Protein AF-A0A914YGE2-F1 (afdb_monomer_lite)

Foldseek 3Di:
DPVLDQDPVLLVVLLVVCVVPVQPLVSLVSNVVNCVVVVPDLVVVLVSLLVSCVVPVPRPSSLVSNLVSCLVVVDLVVLVVVLVVVCVVVVQSQSSLVSVLVSVVSHVDDLVVLLVVLVVSCLVPVPNVSSVVSNVSSLCVVCVNVVNPVSVVVVVVVNVVSVVVVVVD

Sequence (169 aa):
MNKGEISERAFDLTTECTRLNPANYSVWEYRRHLLRKLSKDLIEELDFCEESVQENLKNYQVWHHRREVITWIGEKKIDMEFINSILKDDPKNYHAWQHRVFLVRHFDVSLEAELRCTTEFISRDVFNNSAWTYRYCIVAEMSDNFENAKILDDEIKSVYSYLYQSSSK

Radius of gyration: 19.5 Å; chains: 1; bounding box: 57×25×54 Å

Secondary structure (DSSP, 8-state):
--TT--SHHHHHHHHHHHHH-TT-HHHHHHHHHHHHHTT--HHHHHHHHHHHHHH-TT-HHHHHHHHHHHHHH--HHHHHHHHHHHHHH-TT-HHHHHHHHHHHHHTT--HHHHHHHHHHHHHH-TT-HHHHHHHHHHHHHHTTTTT-HHHHHHHHHHHHHHHHHHTT-

Organism: NCBI:txid310955

InterPro domains:
  IPR002088 Protein prenyltransferase, alpha subunit [PF01239] (8-38)
  IPR002088 Protein prenyltransferase, alpha subunit [PF01239] (44-72)
  IPR002088 Protein prenyltransferase, alpha subunit [PF01239] (80-107)
  IPR002088 Protein prenyltransferase, alpha subunit [PF01239] (111-141)
  IPR002088 Protein prenyltransferase, alpha subunit [PS51147] (6-40)
  IPR002088 Protein prenyltransferase, alpha subunit [PS51147] (41-75)
  IPR002088 Protein prenyltransferase, alpha subunit [PS51147] (77-109)
  IPR002088 Protein prenyltransferase, alpha subunit [PS51147] (110-144)

pLDDT: mean 92.78, std 8.62, range [45.69, 98.38]

Structure (mmCIF, N/CA/C/O backbone):
data_AF-A0A914YGE2-F1
#
_entry.id   AF-A0A914YGE2-F1
#
loop_
_atom_site.group_PDB
_atom_site.id
_atom_site.type_symbol
_atom_site.label_atom_id
_atom_site.label_alt_id
_atom_site.label_comp_id
_atom_site.label_asym_id
_atom_site.label_entity_id
_atom_site.label_seq_id
_atom_site.pdbx_PDB_ins_code
_atom_site.Cartn_x
_atom_site.Cartn_y
_atom_site.Cartn_z
_atom_site.occupancy
_atom_site.B_iso_or_equiv
_atom_site.auth_seq_id
_atom_site.auth_comp_id
_atom_site.auth_asym_id
_atom_site.auth_atom_id
_atom_site.pdbx_PDB_model_num
ATOM 1 N N . MET A 1 1 ? -20.516 -10.548 24.600 1.00 52.50 1 MET A N 1
ATOM 2 C CA . MET A 1 1 ? -20.971 -9.446 23.727 1.00 52.50 1 MET A CA 1
ATOM 3 C C . MET A 1 1 ? -22.376 -9.749 23.263 1.00 52.50 1 MET A C 1
ATOM 5 O O . MET A 1 1 ? -22.632 -10.889 22.886 1.00 52.50 1 MET A O 1
ATOM 9 N N . ASN A 1 2 ? -23.274 -8.766 23.302 1.00 60.97 2 ASN A N 1
ATOM 10 C CA . ASN A 1 2 ? -24.555 -8.910 22.614 1.00 60.97 2 ASN A CA 1
ATOM 11 C C . ASN A 1 2 ? -24.301 -8.948 21.100 1.00 60.97 2 ASN A C 1
ATOM 13 O O . ASN A 1 2 ? -23.351 -8.340 20.607 1.00 60.97 2 ASN A O 1
ATOM 17 N N . LYS A 1 3 ? -25.118 -9.701 20.361 1.00 74.88 3 LYS A N 1
ATOM 18 C CA . LYS A 1 3 ? -24.972 -9.850 18.908 1.00 74.88 3 LYS A CA 1
ATOM 19 C C . LYS A 1 3 ? -25.129 -8.467 18.249 1.00 74.88 3 LYS A C 1
ATOM 21 O O . LYS A 1 3 ? -26.204 -7.886 18.339 1.00 74.88 3 LYS A O 1
ATOM 26 N N . GLY A 1 4 ? -24.068 -7.948 17.624 1.00 83.50 4 GLY A N 1
ATOM 27 C CA . GLY A 1 4 ? -24.079 -6.645 16.938 1.00 83.50 4 GLY A CA 1
ATOM 28 C C . GLY A 1 4 ? -23.924 -5.414 17.841 1.00 83.50 4 GLY A C 1
ATOM 29 O O . GLY A 1 4 ? -24.438 -4.350 17.514 1.00 83.50 4 GLY A O 1
ATOM 30 N N . GLU A 1 5 ? -23.263 -5.543 18.990 1.00 94.94 5 GLU A N 1
ATOM 31 C CA . GLU A 1 5 ? -23.019 -4.422 19.901 1.00 94.94 5 GLU A CA 1
ATOM 32 C C . GLU A 1 5 ? -22.071 -3.347 19.327 1.00 94.94 5 GLU A C 1
ATOM 34 O O . GLU A 1 5 ? -20.879 -3.589 19.147 1.00 94.94 5 GLU A O 1
ATOM 39 N N . ILE A 1 6 ? -22.569 -2.121 19.152 1.00 97.00 6 ILE A N 1
ATOM 40 C CA . ILE A 1 6 ? -21.778 -0.958 18.726 1.00 97.00 6 ILE A CA 1
ATOM 41 C C . ILE A 1 6 ? -21.392 -0.136 19.965 1.00 97.00 6 ILE A C 1
ATOM 43 O O . ILE A 1 6 ? -22.221 0.595 20.503 1.00 97.00 6 ILE A O 1
ATOM 47 N N . SER A 1 7 ? -20.159 -0.283 20.451 1.00 97.25 7 SER A N 1
ATOM 48 C CA . SER A 1 7 ? -19.661 0.416 21.645 1.00 97.25 7 SER A CA 1
ATOM 49 C C . SER A 1 7 ? -18.134 0.548 21.633 1.00 97.25 7 SER A C 1
ATOM 51 O O . SER A 1 7 ? -17.453 -0.237 20.974 1.00 97.25 7 SER A O 1
ATOM 53 N N . GLU A 1 8 ? -17.591 1.494 22.406 1.00 97.38 8 GLU A N 1
ATOM 54 C CA . GLU A 1 8 ? -16.135 1.656 22.572 1.00 97.38 8 GLU A CA 1
ATOM 55 C C . GLU A 1 8 ? -15.482 0.380 23.116 1.00 97.38 8 GLU A C 1
ATOM 57 O O . GLU A 1 8 ? -14.545 -0.137 22.522 1.00 97.38 8 GLU A O 1
ATOM 62 N N . ARG A 1 9 ? -16.071 -0.251 24.143 1.00 96.88 9 ARG A N 1
ATOM 63 C CA . ARG A 1 9 ? -15.547 -1.528 24.662 1.00 96.88 9 ARG A CA 1
ATOM 64 C C . ARG A 1 9 ? -15.539 -2.648 23.615 1.00 96.88 9 ARG A C 1
ATOM 66 O O . ARG A 1 9 ? -14.732 -3.570 23.705 1.00 96.88 9 ARG A O 1
ATOM 73 N N . ALA A 1 10 ? -16.475 -2.623 22.660 1.00 97.25 10 ALA A N 1
ATOM 74 C CA . ALA A 1 10 ? -16.503 -3.599 21.581 1.00 97.25 10 ALA A CA 1
ATOM 75 C C . ALA A 1 10 ? -15.367 -3.343 20.592 1.00 97.25 10 ALA A C 1
ATOM 77 O O . ALA A 1 10 ? -14.739 -4.299 20.143 1.00 97.25 10 ALA A O 1
ATOM 78 N N . PHE A 1 11 ? -15.088 -2.071 20.303 1.00 97.75 11 PHE A N 1
ATOM 79 C CA . PHE A 1 11 ? -13.962 -1.650 19.483 1.00 97.75 11 PHE A CA 1
ATOM 80 C C . PHE A 1 11 ? -12.627 -2.021 20.139 1.00 97.75 11 PHE A C 1
ATOM 82 O O . PHE A 1 11 ? -11.825 -2.706 19.506 1.00 97.75 11 PHE A O 1
ATOM 89 N N . ASP A 1 12 ? -12.446 -1.724 21.426 1.00 97.19 12 ASP A N 1
ATOM 90 C CA . ASP A 1 12 ? -11.249 -2.098 22.189 1.00 97.19 12 ASP A CA 1
ATOM 91 C C . ASP A 1 12 ? -11.019 -3.614 22.188 1.00 97.19 12 ASP A C 1
ATOM 93 O O . ASP A 1 12 ? -9.901 -4.089 21.992 1.00 97.19 12 ASP A O 1
ATOM 97 N N . LEU A 1 13 ? -12.089 -4.407 22.320 1.00 96.81 13 LEU A N 1
ATOM 98 C CA . LEU A 1 13 ? -11.968 -5.861 22.243 1.00 96.81 13 LEU A CA 1
ATOM 99 C C . LEU A 1 13 ? -11.498 -6.333 20.860 1.00 96.81 13 LEU A C 1
ATOM 101 O O . LEU A 1 13 ? -10.777 -7.331 20.777 1.00 96.81 13 LEU A O 1
ATOM 105 N N . THR A 1 14 ? -11.884 -5.644 19.776 1.00 97.06 14 THR A N 1
ATOM 106 C CA . THR A 1 14 ? -11.366 -5.994 18.444 1.00 97.06 14 THR A CA 1
ATOM 107 C C . THR A 1 14 ? -9.857 -5.818 18.366 1.00 97.06 14 THR A C 1
ATOM 109 O O . THR A 1 14 ? -9.224 -6.681 17.772 1.00 97.06 14 THR A O 1
ATOM 112 N N . THR A 1 15 ? -9.283 -4.802 19.021 1.00 95.81 15 THR A N 1
ATOM 113 C CA . THR A 1 15 ? -7.828 -4.589 19.104 1.00 95.81 15 THR A CA 1
ATOM 114 C C . THR A 1 15 ? -7.125 -5.811 19.702 1.00 95.81 15 THR A C 1
ATOM 116 O O . THR A 1 15 ? -6.202 -6.370 19.105 1.00 95.81 15 THR A O 1
ATOM 119 N N . GLU A 1 16 ? -7.612 -6.300 20.844 1.00 95.31 16 GLU A N 1
ATOM 120 C CA . GLU A 1 16 ? -7.046 -7.483 21.505 1.00 95.31 16 GLU A CA 1
ATOM 121 C C . GLU A 1 16 ? -7.211 -8.746 20.651 1.00 95.31 16 GLU A C 1
ATOM 123 O O . GLU A 1 16 ? -6.291 -9.551 20.506 1.00 95.31 16 GLU A O 1
ATOM 128 N N . CYS A 1 17 ? -8.368 -8.899 20.007 1.00 95.25 17 CYS A N 1
ATOM 129 C CA . CYS A 1 17 ? -8.626 -10.020 19.111 1.00 95.25 17 CYS A CA 1
ATOM 130 C C . CYS A 1 17 ? -7.714 -10.004 17.873 1.00 95.25 17 CYS A C 1
ATOM 132 O O . CYS A 1 17 ? -7.245 -11.067 17.460 1.00 95.25 17 CYS A O 1
ATOM 134 N N . THR A 1 18 ? -7.437 -8.830 17.296 1.00 94.06 18 THR A N 1
ATOM 135 C CA . THR A 1 18 ? -6.500 -8.692 16.173 1.00 94.06 18 THR A CA 1
ATOM 136 C C . THR A 1 18 ? -5.061 -8.963 16.589 1.00 94.06 18 THR A C 1
ATOM 138 O O . THR A 1 18 ? -4.340 -9.571 15.812 1.00 94.06 18 THR A O 1
ATOM 141 N N . ARG A 1 19 ? -4.650 -8.622 17.816 1.00 90.88 19 ARG A N 1
ATOM 142 C CA . ARG A 1 19 ? -3.315 -8.977 18.333 1.00 90.88 19 ARG A CA 1
ATOM 143 C C . ARG A 1 19 ? -3.162 -10.485 18.539 1.00 90.88 19 ARG A C 1
ATOM 145 O O . ARG A 1 19 ? -2.153 -11.069 18.161 1.00 90.88 19 ARG A O 1
ATOM 152 N N . LEU A 1 20 ? -4.187 -11.139 19.091 1.00 92.88 20 LEU A N 1
ATOM 153 C CA . LEU A 1 20 ? -4.174 -12.587 19.334 1.00 92.88 20 LEU A CA 1
ATOM 154 C C . LEU A 1 20 ? -4.247 -13.413 18.044 1.00 92.88 20 LEU A C 1
ATOM 156 O O . LEU A 1 20 ? -3.618 -14.465 17.941 1.00 92.88 20 LEU A O 1
ATOM 160 N N . ASN A 1 21 ? -5.047 -12.973 17.072 1.00 92.50 21 ASN A N 1
ATOM 161 C CA . ASN A 1 21 ? -5.177 -13.633 15.779 1.00 92.50 21 ASN A CA 1
ATOM 162 C C . ASN A 1 21 ? -5.395 -12.600 14.662 1.00 92.50 21 ASN A C 1
ATOM 164 O O . ASN A 1 21 ? -6.535 -12.383 14.226 1.00 92.50 21 ASN A O 1
ATOM 168 N N . PRO A 1 22 ? -4.310 -12.016 14.128 1.00 91.06 22 PRO A N 1
ATOM 169 C CA . PRO A 1 22 ? -4.414 -10.988 13.100 1.00 91.06 22 PRO A CA 1
ATOM 170 C C . PRO A 1 22 ? -4.918 -11.560 11.770 1.00 91.06 22 PRO A C 1
ATOM 172 O O . PRO A 1 22 ? -5.291 -10.803 10.884 1.00 91.06 22 PRO A O 1
ATOM 175 N N . ALA A 1 23 ? -4.983 -12.885 11.594 1.00 91.88 23 ALA A N 1
ATOM 176 C CA . ALA A 1 23 ? -5.552 -13.505 10.397 1.00 91.88 23 ALA A CA 1
ATOM 177 C C . ALA A 1 23 ? -7.091 -13.626 10.432 1.00 91.88 23 ALA A C 1
ATOM 179 O O . ALA A 1 23 ? -7.707 -14.010 9.434 1.00 91.88 23 ALA A O 1
ATOM 180 N N . ASN A 1 24 ? -7.742 -13.307 11.558 1.00 94.38 24 ASN A N 1
ATOM 181 C CA . ASN A 1 24 ? -9.189 -13.445 11.701 1.00 94.38 24 ASN A CA 1
ATOM 182 C C . ASN A 1 24 ? -9.952 -12.341 10.949 1.00 94.38 24 ASN A C 1
ATOM 184 O O . ASN A 1 24 ? -10.223 -11.26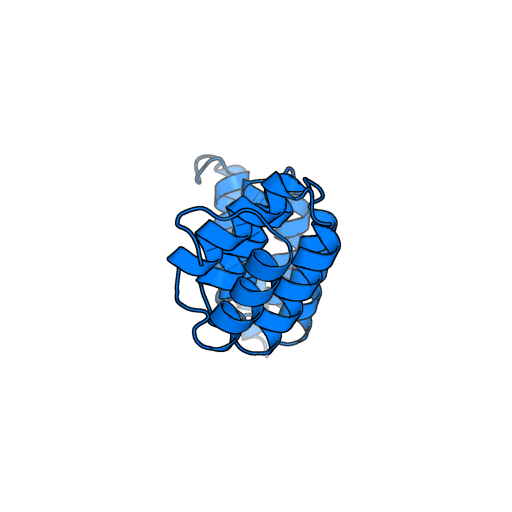5 11.483 1.00 94.38 24 ASN A O 1
ATOM 188 N N . TYR A 1 25 ? -10.360 -12.637 9.715 1.00 94.81 25 TYR A N 1
ATOM 189 C CA . TYR A 1 25 ? -11.069 -11.688 8.851 1.00 94.81 25 TYR A CA 1
ATOM 190 C C . TYR A 1 25 ? -12.375 -11.145 9.458 1.00 94.81 25 TYR A C 1
ATOM 192 O O . TYR A 1 25 ? -12.736 -10.001 9.191 1.00 94.81 25 TYR A O 1
ATOM 200 N N . SER A 1 26 ? -13.085 -11.936 10.273 1.00 95.56 26 SER A N 1
ATOM 201 C CA . SER A 1 26 ? -14.361 -11.518 10.866 1.00 95.56 26 SER A CA 1
ATOM 202 C C . SER A 1 26 ? -14.169 -10.412 11.901 1.00 95.56 26 SER A C 1
ATOM 204 O O . SER A 1 26 ? -15.014 -9.527 12.013 1.00 95.56 26 SER A O 1
ATOM 206 N N . VAL A 1 27 ? -13.045 -10.430 12.625 1.00 96.62 27 VAL A N 1
ATOM 207 C CA . VAL A 1 27 ? -12.695 -9.370 13.581 1.00 96.62 27 VAL A CA 1
ATOM 208 C C . VAL A 1 27 ? -12.402 -8.071 12.838 1.00 96.62 27 VAL A C 1
ATOM 210 O O . VAL A 1 27 ? -12.940 -7.035 13.214 1.00 96.62 27 VAL A O 1
ATOM 213 N N . TRP A 1 28 ? -11.625 -8.123 11.753 1.00 97.19 28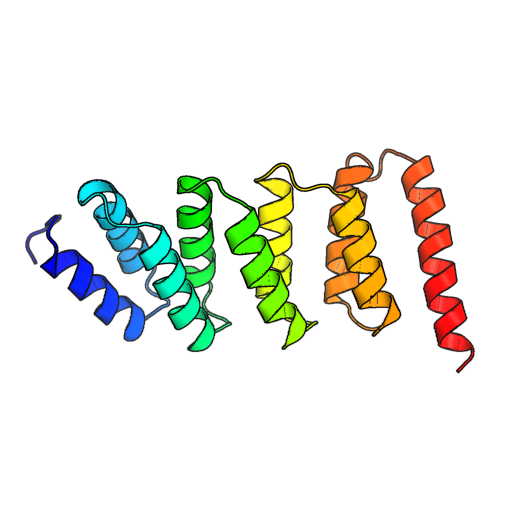 TRP A N 1
ATOM 214 C CA . TRP A 1 28 ? -11.326 -6.944 10.932 1.00 97.19 28 TRP A CA 1
ATOM 215 C C . TRP A 1 28 ? -12.572 -6.345 10.282 1.00 97.19 28 TRP A C 1
ATOM 217 O O . TRP A 1 28 ? -12.739 -5.128 10.267 1.00 97.19 28 TRP A O 1
ATOM 227 N N . GLU A 1 29 ? -13.476 -7.188 9.781 1.00 97.06 29 GLU A N 1
ATOM 228 C CA . GLU A 1 29 ? -14.757 -6.731 9.237 1.00 97.06 29 GLU A CA 1
ATOM 229 C C . GLU A 1 29 ? -15.606 -6.040 10.308 1.00 97.06 29 GLU A C 1
ATOM 231 O O . GLU A 1 29 ? -16.135 -4.948 10.090 1.00 97.06 29 GLU A O 1
ATOM 236 N N . TYR A 1 30 ? -15.681 -6.628 11.503 1.00 97.19 30 TYR A N 1
ATOM 237 C CA . TYR A 1 30 ? -16.410 -6.019 12.606 1.00 97.19 30 TYR A CA 1
ATOM 238 C C . TYR A 1 30 ? -15.766 -4.713 13.080 1.00 97.19 30 TYR A C 1
ATOM 240 O O . TYR A 1 30 ? -16.467 -3.730 13.313 1.00 97.19 30 TYR A O 1
ATOM 248 N N . ARG A 1 31 ? -14.432 -4.659 13.142 1.00 98.00 31 ARG A N 1
ATOM 249 C CA . ARG A 1 31 ? -13.683 -3.444 13.464 1.00 98.00 31 ARG A CA 1
ATOM 250 C C . ARG A 1 31 ? -13.988 -2.326 12.469 1.00 98.00 31 ARG A C 1
ATOM 252 O O . ARG A 1 31 ? -14.324 -1.228 12.895 1.00 98.00 31 ARG A O 1
ATOM 259 N N . ARG A 1 32 ? -13.985 -2.609 11.160 1.00 98.06 32 ARG A N 1
ATOM 260 C CA . ARG A 1 32 ? -14.393 -1.649 10.114 1.00 98.06 32 ARG A CA 1
ATOM 261 C C . ARG A 1 32 ? -15.816 -1.140 10.296 1.00 98.06 32 ARG A C 1
ATOM 263 O O . ARG A 1 32 ? -16.067 0.054 10.133 1.00 98.06 32 ARG A O 1
ATOM 270 N N . HIS A 1 33 ? -16.742 -2.026 10.656 1.00 97.44 33 HIS A N 1
ATOM 271 C CA . HIS A 1 33 ? -18.108 -1.626 10.972 1.00 97.44 33 HIS A CA 1
ATOM 272 C C . HIS A 1 33 ? -18.153 -0.650 12.159 1.00 97.44 33 HIS A C 1
ATOM 274 O O . HIS A 1 33 ? -18.816 0.385 12.079 1.00 97.44 33 HIS A O 1
ATOM 280 N N . LEU A 1 34 ? -17.418 -0.951 13.233 1.00 98.19 34 LEU A N 1
ATOM 281 C CA . LEU A 1 34 ? -17.338 -0.112 14.429 1.00 98.19 34 LEU A CA 1
ATOM 282 C C . LEU A 1 34 ? -16.667 1.241 14.155 1.00 98.19 34 LEU A C 1
ATOM 284 O O . LEU A 1 34 ? -17.229 2.251 14.567 1.00 98.19 34 LEU A O 1
ATOM 288 N N . LEU A 1 35 ? -15.558 1.283 13.402 1.00 98.31 35 LEU A N 1
ATOM 289 C CA . LEU A 1 35 ? -14.874 2.524 13.000 1.00 98.31 35 LEU A CA 1
ATOM 290 C C . LEU A 1 35 ? -15.855 3.541 12.413 1.00 98.31 35 LEU A C 1
ATOM 292 O O . LEU A 1 35 ? -15.918 4.685 12.858 1.00 98.31 35 LEU A O 1
ATOM 296 N N . ARG A 1 36 ? -16.678 3.100 11.452 1.00 97.12 36 ARG A N 1
ATOM 297 C CA . ARG A 1 36 ? -17.662 3.967 10.790 1.00 97.12 36 ARG A CA 1
ATOM 298 C C . ARG A 1 36 ? -18.824 4.346 11.704 1.00 97.12 36 ARG A C 1
ATOM 300 O O . ARG A 1 36 ? -19.320 5.462 11.624 1.00 97.12 36 ARG A O 1
ATOM 307 N N . LYS A 1 37 ? -19.313 3.415 12.530 1.00 97.94 37 LYS A N 1
ATOM 308 C CA . LYS A 1 37 ? -20.489 3.649 13.386 1.00 97.94 37 LYS A CA 1
ATOM 309 C C . LYS A 1 37 ? -20.192 4.518 14.601 1.00 97.94 37 LYS A C 1
ATOM 311 O O . LYS A 1 37 ? -21.088 5.220 15.056 1.00 97.94 37 LYS A O 1
ATOM 316 N N . LEU A 1 38 ? -18.967 4.451 15.107 1.00 98.00 38 LEU A N 1
ATOM 317 C CA . LEU A 1 38 ? -18.488 5.256 16.226 1.00 98.00 38 LEU A CA 1
ATOM 318 C C . LEU A 1 38 ? -17.773 6.533 15.762 1.00 98.00 38 LEU A C 1
ATOM 320 O O . LEU A 1 38 ? -17.355 7.315 16.606 1.00 98.00 38 LEU A O 1
ATOM 324 N N . SER A 1 39 ? -17.640 6.751 14.446 1.00 97.38 39 SER A N 1
ATOM 325 C CA . SER A 1 39 ? -16.911 7.887 13.864 1.00 97.38 39 SER A CA 1
ATOM 326 C C . SER A 1 39 ? -15.504 8.039 14.453 1.00 97.38 39 SER A C 1
ATOM 328 O O . SER A 1 39 ? -15.109 9.131 14.860 1.00 97.38 39 SER A O 1
ATOM 330 N N . LYS A 1 40 ? -14.774 6.922 14.551 1.00 98.38 40 LYS A N 1
ATOM 331 C CA . LYS A 1 40 ? -13.402 6.897 15.076 1.00 98.38 40 LYS A CA 1
ATOM 332 C C . LYS A 1 40 ? -12.463 7.684 14.163 1.00 98.38 40 LYS A C 1
ATOM 334 O O . LYS A 1 40 ? -12.719 7.801 12.962 1.00 98.38 40 LYS A O 1
ATOM 339 N N . ASP A 1 41 ? -11.370 8.178 14.734 1.00 98.06 41 ASP A N 1
ATOM 340 C CA . ASP A 1 41 ? -10.317 8.824 13.960 1.00 98.06 41 ASP A CA 1
ATOM 341 C C . ASP A 1 41 ? -9.630 7.789 13.056 1.00 98.06 41 ASP A C 1
ATOM 343 O O . ASP A 1 41 ? -9.128 6.760 13.511 1.00 98.06 41 ASP A O 1
ATOM 347 N N . LEU A 1 42 ? -9.663 8.040 11.749 1.00 98.31 42 LEU A N 1
ATOM 348 C CA . LEU A 1 42 ? -9.074 7.144 10.763 1.00 98.31 42 LEU A CA 1
ATOM 349 C C . LEU A 1 42 ? -7.551 7.294 10.680 1.00 98.31 42 LEU A C 1
ATOM 351 O O . LEU A 1 42 ? -6.896 6.363 10.223 1.00 98.31 42 LEU A O 1
ATOM 355 N N . ILE A 1 43 ? -6.989 8.422 11.121 1.00 98.06 43 ILE A N 1
ATOM 356 C CA . ILE A 1 43 ? -5.538 8.616 11.206 1.00 98.06 43 ILE A CA 1
ATOM 357 C C . ILE A 1 43 ? -4.972 7.759 12.337 1.00 98.06 43 ILE A C 1
ATOM 359 O O . ILE A 1 43 ? -4.065 6.973 12.085 1.00 98.06 43 ILE A O 1
ATOM 363 N N . GLU A 1 44 ? -5.588 7.790 13.525 1.00 97.81 44 GLU A N 1
ATOM 364 C CA . GLU A 1 44 ? -5.219 6.884 14.628 1.00 97.81 44 GLU A CA 1
ATOM 365 C C . GLU A 1 44 ? -5.336 5.406 14.210 1.00 97.81 44 GLU A C 1
ATOM 367 O O . GLU A 1 44 ? -4.543 4.556 14.614 1.00 97.81 44 GLU A O 1
ATOM 372 N N . GLU A 1 45 ? -6.310 5.077 13.358 1.00 98.19 45 GLU A N 1
ATOM 373 C CA . GLU A 1 45 ? -6.450 3.720 12.834 1.00 98.19 45 GLU A CA 1
ATOM 374 C C . GLU A 1 45 ? -5.347 3.344 11.827 1.00 98.19 45 GLU A C 1
ATOM 376 O O . GLU A 1 45 ? -4.936 2.181 11.779 1.00 98.19 45 GLU A O 1
ATOM 381 N N . LEU A 1 46 ? -4.849 4.292 11.024 1.00 97.75 46 LEU A N 1
ATOM 382 C CA . LEU A 1 46 ? -3.673 4.059 10.180 1.00 97.75 46 LEU A CA 1
ATOM 383 C C . LEU A 1 46 ? -2.416 3.835 11.026 1.00 97.75 46 LEU A C 1
ATOM 385 O O . LEU A 1 46 ? -1.629 2.952 10.675 1.00 97.75 46 LEU A O 1
ATOM 389 N N . ASP A 1 47 ? -2.259 4.560 12.135 1.00 96.62 47 ASP A N 1
ATOM 390 C CA . ASP A 1 47 ? -1.158 4.355 13.084 1.00 96.62 47 ASP A CA 1
ATOM 391 C C . ASP A 1 47 ? -1.238 2.948 13.698 1.00 96.62 47 ASP A C 1
ATOM 393 O O . ASP A 1 47 ? -0.267 2.191 13.675 1.00 96.62 47 ASP A O 1
ATOM 397 N N . PHE A 1 48 ? -2.435 2.518 14.114 1.00 96.12 48 PHE A N 1
ATOM 398 C CA . PHE A 1 48 ? -2.672 1.146 14.575 1.00 96.12 48 PHE A CA 1
ATOM 399 C C . PHE A 1 48 ? -2.329 0.087 13.507 1.00 96.12 48 PHE A C 1
ATOM 401 O O . PHE A 1 48 ? -1.769 -0.973 13.813 1.00 96.12 48 PHE A O 1
ATOM 408 N N . CYS A 1 49 ? -2.651 0.352 12.235 1.00 95.81 49 CYS A N 1
ATOM 409 C CA . CYS A 1 49 ? -2.256 -0.529 11.135 1.00 95.81 49 CYS A CA 1
ATOM 410 C C . CYS A 1 49 ? -0.735 -0.592 10.986 1.00 95.81 49 CYS A C 1
ATOM 412 O O . CYS A 1 49 ? -0.203 -1.671 10.748 1.00 95.81 49 CYS A O 1
ATOM 414 N N . GLU A 1 50 ? -0.044 0.542 11.086 1.00 93.94 50 GLU A N 1
ATOM 415 C CA . GLU A 1 50 ? 1.414 0.614 10.990 1.00 93.94 50 GLU A CA 1
ATOM 416 C C . GLU A 1 50 ? 2.091 -0.194 12.101 1.00 93.94 50 GLU A C 1
ATOM 418 O O . GLU A 1 50 ? 2.923 -1.049 11.792 1.00 93.94 50 GLU A O 1
ATOM 423 N N . GLU A 1 51 ? 1.661 -0.034 13.355 1.00 92.25 51 GLU A N 1
ATOM 424 C CA . GLU A 1 51 ? 2.121 -0.864 14.478 1.00 92.25 51 GLU A CA 1
ATOM 425 C C . GLU A 1 51 ? 1.912 -2.361 14.185 1.00 92.25 51 GLU A C 1
ATOM 427 O O . GLU A 1 51 ? 2.831 -3.175 14.299 1.00 92.25 51 GLU A O 1
ATOM 432 N N . SER A 1 52 ? 0.720 -2.724 13.702 1.00 90.44 52 SER A N 1
ATOM 433 C CA . SER A 1 52 ? 0.379 -4.112 13.362 1.00 90.44 52 SER A CA 1
ATOM 434 C C . SER A 1 52 ? 1.236 -4.675 12.215 1.00 90.44 52 SER A C 1
ATOM 436 O O . SER A 1 52 ? 1.584 -5.860 12.211 1.00 90.44 52 SER A O 1
ATOM 438 N N . VAL A 1 53 ? 1.585 -3.846 11.223 1.00 88.25 53 VAL A N 1
ATOM 439 C CA . VAL A 1 53 ? 2.476 -4.218 10.113 1.00 88.25 53 VAL A CA 1
ATOM 440 C C . VAL A 1 53 ? 3.902 -4.441 10.618 1.00 88.25 53 VAL A C 1
ATOM 442 O O . VAL A 1 53 ? 4.553 -5.381 10.161 1.00 88.25 53 VAL A O 1
ATOM 445 N N . GLN A 1 54 ? 4.383 -3.632 11.565 1.00 85.00 54 GLN A N 1
ATOM 446 C CA . GLN A 1 54 ? 5.713 -3.804 12.159 1.00 85.00 54 GLN A CA 1
ATOM 447 C C . GLN A 1 54 ? 5.827 -5.114 12.951 1.00 85.00 54 GLN A C 1
ATOM 449 O O . GLN A 1 54 ? 6.854 -5.789 12.871 1.00 85.00 54 GLN A O 1
ATOM 454 N N . GLU A 1 55 ? 4.766 -5.524 13.652 1.00 83.62 55 GLU A N 1
ATOM 455 C CA . GLU A 1 55 ? 4.724 -6.813 14.357 1.00 83.62 55 GLU A CA 1
ATOM 456 C C . GLU A 1 55 ? 4.655 -8.010 13.395 1.00 83.62 55 GLU A C 1
ATOM 458 O O . GLU A 1 55 ? 5.274 -9.052 13.636 1.00 83.62 55 GLU A O 1
ATOM 463 N N . ASN A 1 56 ? 3.905 -7.889 12.291 1.00 80.19 56 ASN A N 1
ATOM 464 C CA . ASN A 1 56 ? 3.758 -8.961 11.310 1.00 80.19 56 ASN A CA 1
ATOM 465 C C . ASN A 1 56 ? 3.561 -8.449 9.875 1.00 80.19 56 ASN A C 1
ATOM 467 O O . ASN A 1 56 ? 2.450 -8.424 9.335 1.00 80.19 56 ASN A O 1
ATOM 471 N N . LEU A 1 57 ? 4.683 -8.181 9.205 1.00 76.50 57 LEU A N 1
ATOM 472 C CA . LEU A 1 57 ? 4.739 -7.684 7.823 1.00 76.50 57 LEU A CA 1
ATOM 473 C C . LEU A 1 57 ? 4.004 -8.565 6.799 1.00 76.50 57 LEU A C 1
ATOM 475 O O . LEU A 1 57 ? 3.642 -8.080 5.728 1.00 76.50 57 LEU A O 1
ATOM 479 N N . LYS A 1 58 ? 3.790 -9.855 7.095 1.00 77.94 58 LYS A N 1
ATOM 480 C CA . LYS A 1 58 ? 3.160 -10.818 6.176 1.00 77.94 58 LYS A CA 1
ATOM 481 C C . LYS A 1 58 ? 1.656 -10.974 6.389 1.00 77.94 58 LYS A C 1
ATOM 483 O O . LYS A 1 58 ? 1.026 -11.797 5.719 1.00 77.94 58 LYS A O 1
ATOM 488 N N . ASN A 1 59 ? 1.059 -10.223 7.314 1.00 85.75 59 ASN A N 1
ATOM 489 C CA . ASN A 1 59 ? -0.363 -10.341 7.585 1.00 85.75 59 ASN A CA 1
ATOM 490 C C . ASN A 1 59 ? -1.214 -9.660 6.500 1.00 85.75 59 ASN A C 1
ATOM 492 O O . ASN A 1 59 ? -1.322 -8.438 6.444 1.00 85.75 59 ASN A O 1
ATOM 496 N N . TYR A 1 60 ? -1.875 -10.463 5.665 1.00 89.62 60 TYR A N 1
ATOM 497 C CA . TYR A 1 60 ? -2.727 -9.968 4.581 1.00 89.62 60 TYR A CA 1
ATOM 498 C C . TYR A 1 60 ? -3.884 -9.081 5.066 1.00 89.62 60 TYR A C 1
ATOM 500 O O . TYR A 1 60 ? -4.232 -8.103 4.406 1.00 89.62 60 TYR A O 1
ATOM 508 N N . GLN A 1 61 ? -4.492 -9.416 6.204 1.00 93.94 61 GLN A N 1
ATOM 509 C CA . GLN A 1 61 ? -5.670 -8.723 6.712 1.00 93.94 61 GLN A CA 1
ATOM 510 C C . GLN A 1 61 ? -5.343 -7.298 7.163 1.00 93.94 61 GLN A C 1
ATOM 512 O O . GLN A 1 61 ? -6.142 -6.408 6.889 1.00 93.94 61 GLN A O 1
ATOM 517 N N . VAL A 1 62 ? -4.176 -7.067 7.771 1.00 94.31 62 VAL A N 1
ATOM 518 C CA . VAL A 1 62 ? -3.718 -5.722 8.156 1.00 94.31 62 VAL A CA 1
ATOM 519 C C . VAL A 1 62 ? -3.523 -4.854 6.912 1.00 94.31 62 VAL A C 1
ATOM 521 O O . VAL A 1 62 ? -4.061 -3.753 6.842 1.00 94.31 62 VAL A O 1
ATOM 524 N N . TRP A 1 63 ? -2.837 -5.367 5.883 1.00 95.00 63 TRP A N 1
ATOM 525 C CA . TRP A 1 63 ? -2.657 -4.643 4.617 1.00 95.00 63 TRP A CA 1
ATOM 526 C C . TRP A 1 63 ? -3.991 -4.327 3.937 1.00 95.00 63 TRP A C 1
ATOM 528 O O . TRP A 1 63 ? -4.207 -3.206 3.483 1.00 95.00 63 TRP A O 1
ATOM 538 N N . HIS A 1 64 ? -4.907 -5.296 3.886 1.00 95.44 64 HIS A N 1
ATOM 539 C CA . HIS A 1 64 ? -6.247 -5.081 3.344 1.00 95.44 64 HIS A CA 1
ATOM 540 C C . HIS A 1 64 ? -7.027 -4.039 4.154 1.00 95.44 64 HIS A C 1
ATOM 542 O O . HIS A 1 64 ? -7.698 -3.180 3.590 1.00 95.44 64 HIS A O 1
ATOM 548 N N . HIS A 1 65 ? -6.955 -4.107 5.481 1.00 97.31 65 HIS A N 1
ATOM 549 C CA . HIS A 1 65 ? -7.627 -3.161 6.362 1.00 97.31 65 HIS A CA 1
ATOM 550 C C . HIS A 1 65 ? -7.085 -1.741 6.182 1.00 97.31 65 HIS A C 1
ATOM 552 O O . HIS A 1 65 ? -7.876 -0.820 6.002 1.00 97.31 65 HIS A O 1
ATOM 558 N N . ARG A 1 66 ? -5.760 -1.574 6.086 1.00 97.25 66 ARG A N 1
ATOM 559 C CA . ARG A 1 66 ? -5.141 -0.283 5.769 1.00 97.25 66 ARG A CA 1
ATOM 560 C C . ARG A 1 66 ? -5.642 0.284 4.437 1.00 97.25 66 ARG A C 1
ATOM 562 O O . ARG A 1 66 ? -5.956 1.468 4.378 1.00 97.25 66 ARG A O 1
ATOM 569 N N . ARG A 1 67 ? -5.784 -0.551 3.392 1.00 97.25 67 ARG A N 1
ATOM 570 C CA . ARG A 1 67 ? -6.350 -0.133 2.088 1.00 97.25 67 ARG A CA 1
ATOM 571 C C . ARG A 1 67 ? -7.769 0.412 2.208 1.00 97.25 67 ARG A C 1
ATOM 573 O O . ARG A 1 67 ? -8.075 1.438 1.616 1.00 97.25 67 ARG A O 1
ATOM 580 N N . GLU A 1 68 ? -8.621 -0.246 2.988 1.00 97.88 68 GLU A N 1
ATOM 581 C CA . GLU A 1 68 ? -9.978 0.248 3.239 1.00 97.88 68 GLU A CA 1
ATOM 582 C C . GLU A 1 68 ? -9.952 1.610 3.941 1.00 97.88 68 GLU A C 1
ATOM 584 O O . GLU A 1 68 ? -10.629 2.542 3.508 1.00 97.88 68 GLU A O 1
ATOM 589 N N . VAL A 1 69 ? -9.137 1.745 4.992 1.00 98.19 69 VAL A N 1
ATOM 590 C CA . VAL A 1 69 ? -9.038 2.980 5.780 1.00 98.19 69 VAL A CA 1
ATOM 591 C C . VAL A 1 69 ? -8.504 4.140 4.932 1.00 98.19 69 VAL A C 1
ATOM 593 O O . VAL A 1 69 ? -9.121 5.205 4.915 1.00 98.19 69 VAL A O 1
ATOM 596 N N . ILE A 1 70 ? -7.429 3.941 4.160 1.00 98.12 70 ILE A N 1
ATOM 597 C CA . ILE A 1 70 ? -6.881 4.996 3.291 1.00 98.12 70 ILE A CA 1
ATOM 598 C C . ILE A 1 70 ? -7.847 5.374 2.161 1.00 98.12 70 ILE A C 1
ATOM 600 O O . ILE A 1 70 ? -7.930 6.547 1.800 1.00 98.12 70 ILE A O 1
ATOM 604 N N . THR A 1 71 ? -8.632 4.425 1.637 1.00 97.88 71 THR A N 1
ATOM 605 C CA . THR A 1 71 ? -9.705 4.722 0.676 1.00 97.88 71 THR A CA 1
ATOM 606 C C . THR A 1 71 ? -10.783 5.610 1.294 1.00 97.88 71 THR A C 1
ATOM 608 O O . THR A 1 71 ? -11.283 6.506 0.617 1.00 97.88 71 THR A O 1
ATOM 611 N N . TRP A 1 72 ? -11.142 5.411 2.566 1.00 98.00 72 TRP A N 1
ATOM 612 C CA . TRP A 1 72 ? -12.113 6.283 3.238 1.00 98.00 72 TRP A CA 1
ATOM 613 C C . TRP A 1 72 ? -11.550 7.679 3.520 1.00 98.00 72 TRP A C 1
ATOM 615 O O . TRP A 1 72 ? -12.302 8.648 3.456 1.00 98.00 72 TRP A O 1
ATOM 625 N N . ILE A 1 73 ? -10.250 7.786 3.814 1.00 97.62 73 ILE A N 1
ATOM 626 C CA . ILE A 1 73 ? -9.568 9.071 4.038 1.00 97.62 73 ILE A CA 1
ATOM 627 C C . ILE A 1 73 ? -9.410 9.851 2.725 1.00 97.62 73 ILE A C 1
ATOM 629 O O . ILE A 1 73 ? -9.62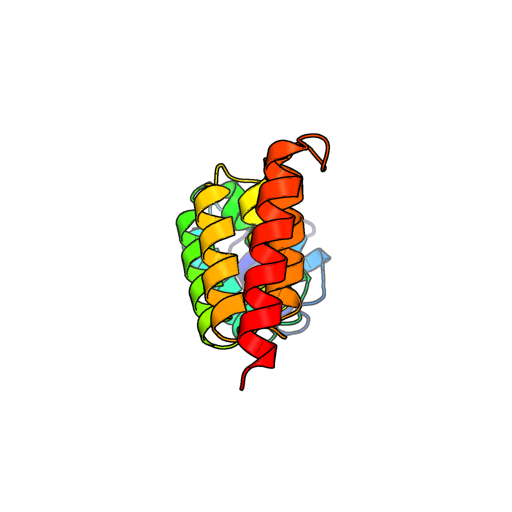9 11.059 2.692 1.00 97.62 73 ILE A O 1
ATOM 633 N N . GLY A 1 74 ? -9.017 9.180 1.641 1.00 96.88 74 GLY A N 1
ATOM 634 C CA . GLY A 1 74 ? -8.840 9.795 0.324 1.00 96.88 74 GLY A CA 1
ATOM 635 C C . GLY A 1 74 ? -7.515 10.545 0.110 1.00 96.88 74 GLY A C 1
ATOM 636 O O . GLY A 1 74 ? -7.304 11.087 -0.974 1.00 96.88 74 GLY A O 1
ATOM 637 N N . GLU A 1 75 ? -6.605 10.574 1.090 1.00 96.31 75 GLU A N 1
ATOM 638 C CA . GLU A 1 75 ? -5.312 11.272 0.995 1.00 96.31 75 GLU A CA 1
ATOM 639 C C . GLU A 1 75 ? -4.160 10.295 0.730 1.00 96.31 75 GLU A C 1
ATOM 641 O O . GLU A 1 75 ? -3.529 9.758 1.639 1.00 96.31 75 GLU A O 1
ATOM 646 N N . LYS A 1 76 ? -3.856 10.086 -0.554 1.00 94.25 76 LYS A N 1
ATOM 647 C CA . LYS A 1 76 ? -2.822 9.148 -1.019 1.00 94.25 76 LYS A CA 1
ATOM 648 C C . LYS A 1 76 ? -1.422 9.419 -0.456 1.00 94.25 76 LYS A C 1
ATOM 650 O O . LYS A 1 76 ? -0.635 8.480 -0.364 1.00 94.25 76 LYS A O 1
ATOM 655 N N . LYS A 1 77 ? -1.078 10.667 -0.106 1.00 96.00 77 LYS A N 1
ATOM 656 C CA . LYS A 1 77 ? 0.280 11.011 0.358 1.00 96.00 77 LYS A CA 1
ATOM 657 C C . LYS A 1 77 ? 0.681 10.256 1.621 1.00 96.00 77 LYS A C 1
ATOM 659 O O . LYS A 1 77 ? 1.827 9.829 1.697 1.00 96.00 77 LYS A O 1
ATOM 664 N N . ILE A 1 78 ? -0.262 10.036 2.540 1.00 96.56 78 ILE A N 1
ATOM 665 C CA . ILE A 1 78 ? -0.016 9.340 3.811 1.00 96.56 78 ILE A CA 1
ATOM 666 C C . ILE A 1 78 ? 0.560 7.945 3.542 1.00 96.56 78 ILE A C 1
ATOM 668 O O . ILE A 1 78 ? 1.637 7.593 4.019 1.00 96.56 78 ILE A O 1
ATOM 672 N N . ASP A 1 79 ? -0.114 7.165 2.696 1.00 96.12 79 ASP A N 1
ATOM 673 C CA . ASP A 1 79 ? 0.337 5.812 2.379 1.00 96.12 79 ASP A CA 1
ATOM 674 C C . ASP A 1 79 ? 1.539 5.790 1.431 1.00 96.12 79 ASP A C 1
ATOM 676 O O . ASP A 1 79 ? 2.363 4.885 1.524 1.00 96.12 79 ASP A O 1
ATOM 680 N N . MET A 1 80 ? 1.704 6.783 0.553 1.00 96.44 80 MET A N 1
ATOM 681 C CA . MET A 1 80 ? 2.921 6.886 -0.261 1.00 96.44 80 MET A CA 1
ATOM 682 C C . MET A 1 80 ? 4.168 7.089 0.612 1.00 96.44 80 MET A C 1
ATOM 684 O O . MET A 1 80 ? 5.196 6.461 0.359 1.00 96.44 80 MET A O 1
ATOM 688 N N . GLU A 1 81 ? 4.088 7.931 1.645 1.00 96.25 81 GLU A N 1
ATOM 689 C CA . GLU A 1 81 ? 5.179 8.161 2.601 1.00 96.25 81 GLU A CA 1
ATOM 690 C C . GLU A 1 81 ? 5.474 6.913 3.441 1.00 96.25 81 GLU A C 1
ATOM 692 O O . GLU A 1 81 ? 6.635 6.512 3.545 1.00 96.25 81 GLU A O 1
ATOM 697 N N . PHE A 1 82 ? 4.433 6.238 3.934 1.00 95.69 82 PHE A N 1
ATOM 698 C CA . PHE A 1 82 ? 4.553 4.960 4.640 1.00 95.69 82 PHE A CA 1
ATOM 699 C C . PHE A 1 82 ? 5.203 3.861 3.780 1.00 95.69 82 PHE A C 1
ATOM 701 O O . PHE A 1 82 ? 6.117 3.163 4.208 1.00 95.69 82 PHE A O 1
ATOM 708 N N . ILE A 1 83 ? 4.797 3.713 2.517 1.00 96.19 83 ILE A N 1
ATOM 709 C CA . ILE A 1 83 ? 5.423 2.729 1.624 1.00 96.19 83 ILE A CA 1
ATOM 710 C C . ILE A 1 83 ? 6.875 3.100 1.311 1.00 96.19 83 ILE A C 1
ATOM 712 O O . ILE A 1 83 ? 7.731 2.217 1.233 1.00 96.19 83 ILE A O 1
ATOM 716 N N . ASN A 1 84 ? 7.179 4.390 1.151 1.00 95.94 84 ASN A N 1
ATOM 717 C CA . ASN A 1 84 ? 8.554 4.843 0.958 1.00 95.94 84 ASN A CA 1
ATOM 718 C C . ASN A 1 84 ? 9.444 4.511 2.164 1.00 95.94 84 ASN A C 1
ATOM 720 O O . ASN A 1 84 ? 10.602 4.150 1.952 1.00 95.94 84 ASN A O 1
ATOM 724 N N . SER A 1 85 ? 8.936 4.609 3.399 1.00 95.06 85 SER A N 1
ATOM 725 C CA . SER A 1 85 ? 9.708 4.236 4.591 1.00 95.06 85 SER A CA 1
ATOM 726 C C . SER A 1 85 ? 9.999 2.732 4.612 1.00 95.06 85 SER A C 1
ATOM 728 O O . SER A 1 85 ? 11.160 2.350 4.737 1.00 95.06 85 SER A O 1
ATOM 730 N N . ILE A 1 86 ? 9.003 1.880 4.342 1.00 93.75 86 ILE A N 1
ATOM 731 C CA . ILE A 1 86 ? 9.207 0.422 4.282 1.00 93.75 86 ILE A CA 1
ATOM 732 C C . ILE A 1 86 ? 10.212 0.042 3.193 1.00 93.75 86 ILE A C 1
ATOM 734 O O . ILE A 1 86 ? 11.109 -0.758 3.437 1.00 93.75 86 ILE A O 1
ATOM 738 N N . LEU A 1 87 ? 10.096 0.615 1.991 1.00 95.31 87 LEU A N 1
ATOM 739 C CA . LEU A 1 87 ? 10.996 0.297 0.876 1.00 95.31 87 LEU A CA 1
ATOM 740 C C . LEU A 1 87 ? 12.410 0.863 1.053 1.00 95.31 87 LEU A C 1
ATOM 742 O O . LEU A 1 87 ? 13.338 0.407 0.382 1.00 95.31 87 LEU A O 1
ATOM 746 N N . LYS A 1 88 ? 12.591 1.856 1.927 1.00 94.62 88 LYS A N 1
ATOM 747 C CA . LYS A 1 88 ? 13.917 2.340 2.315 1.00 94.62 88 LYS A CA 1
ATOM 748 C C . LYS A 1 88 ? 14.658 1.294 3.152 1.00 94.62 88 LYS A C 1
ATOM 750 O O . LYS A 1 88 ? 15.861 1.131 2.950 1.00 94.62 88 LYS A O 1
ATOM 755 N N . ASP A 1 89 ? 13.945 0.588 4.026 1.00 92.56 89 ASP A N 1
ATOM 756 C CA . ASP A 1 89 ? 14.514 -0.423 4.924 1.00 92.56 89 ASP A CA 1
ATOM 757 C C . ASP A 1 89 ? 14.569 -1.818 4.274 1.00 92.56 89 ASP A C 1
ATOM 759 O O . ASP A 1 89 ? 15.582 -2.512 4.369 1.00 92.56 89 ASP A O 1
ATOM 763 N N . ASP A 1 90 ? 13.519 -2.211 3.546 1.00 93.25 90 ASP A N 1
ATOM 764 C CA . ASP A 1 90 ? 13.441 -3.438 2.744 1.00 93.25 90 ASP A CA 1
ATOM 765 C C . ASP A 1 90 ? 13.006 -3.124 1.295 1.00 93.25 90 ASP A C 1
ATOM 767 O O . ASP A 1 90 ? 11.820 -3.201 0.947 1.00 93.25 90 ASP A O 1
ATOM 771 N N . PRO A 1 91 ? 13.968 -2.828 0.397 1.00 95.25 91 PRO A N 1
ATOM 772 C CA . PRO A 1 91 ? 13.703 -2.506 -1.008 1.00 95.25 91 PRO A CA 1
ATOM 773 C C . PRO A 1 91 ? 13.003 -3.606 -1.813 1.00 95.25 91 PRO A C 1
ATOM 775 O O . PRO A 1 91 ? 12.569 -3.356 -2.944 1.00 95.25 91 PRO A O 1
ATOM 778 N N . LYS A 1 92 ? 12.930 -4.838 -1.291 1.00 94.12 92 LYS A N 1
ATOM 779 C CA . LYS A 1 92 ? 12.335 -5.994 -1.976 1.00 94.12 92 LYS A CA 1
ATOM 780 C C . LYS A 1 92 ? 11.006 -6.420 -1.351 1.00 94.12 92 LYS A C 1
ATOM 782 O O . LYS A 1 92 ? 10.418 -7.387 -1.841 1.00 94.12 92 LYS A O 1
ATOM 787 N N . ASN A 1 93 ? 10.497 -5.685 -0.357 1.00 91.94 93 ASN A N 1
ATOM 788 C CA . ASN A 1 93 ? 9.269 -6.016 0.360 1.00 91.94 93 ASN A CA 1
ATOM 789 C C . ASN A 1 93 ? 8.064 -6.166 -0.584 1.00 91.94 93 ASN A C 1
ATOM 791 O O . ASN A 1 93 ? 7.533 -5.194 -1.124 1.00 91.94 93 ASN A O 1
ATOM 795 N N . TYR A 1 94 ? 7.608 -7.406 -0.761 1.00 90.69 94 TYR A N 1
ATOM 796 C CA . TYR A 1 94 ? 6.530 -7.729 -1.694 1.00 90.69 94 TYR A CA 1
ATOM 797 C C . TYR A 1 94 ? 5.210 -7.021 -1.353 1.00 90.69 94 TYR A C 1
ATOM 799 O O . TYR A 1 94 ? 4.531 -6.519 -2.249 1.00 90.69 94 TYR A O 1
ATOM 807 N N . HIS A 1 95 ? 4.850 -6.949 -0.069 1.00 91.50 95 HIS A N 1
ATOM 808 C CA . HIS A 1 95 ? 3.591 -6.342 0.361 1.00 91.50 95 HIS A CA 1
ATOM 809 C C . HIS A 1 95 ? 3.584 -4.831 0.131 1.00 91.50 95 HIS A C 1
ATOM 811 O O . HIS A 1 95 ? 2.585 -4.302 -0.357 1.00 91.50 95 HIS A O 1
ATOM 817 N N . ALA A 1 96 ? 4.711 -4.161 0.383 1.00 94.56 96 ALA A N 1
ATOM 818 C CA . ALA A 1 96 ? 4.856 -2.734 0.136 1.00 94.56 96 ALA A CA 1
ATOM 819 C C . ALA A 1 96 ? 4.720 -2.400 -1.357 1.00 94.56 96 ALA A C 1
ATOM 821 O O . ALA A 1 96 ? 3.942 -1.519 -1.721 1.00 94.56 96 ALA A O 1
ATOM 822 N N . TRP A 1 97 ? 5.386 -3.156 -2.238 1.00 96.38 97 TRP A N 1
ATOM 823 C CA . TRP A 1 97 ? 5.234 -2.994 -3.689 1.00 96.38 97 TRP A CA 1
ATOM 824 C C . TRP A 1 97 ? 3.805 -3.280 -4.163 1.00 96.38 97 TRP A C 1
ATOM 826 O O . TRP A 1 97 ? 3.253 -2.518 -4.956 1.00 96.38 97 TRP A O 1
ATOM 836 N N . GLN A 1 98 ? 3.161 -4.330 -3.646 1.00 94.69 98 GLN A N 1
ATOM 837 C CA . GLN A 1 98 ? 1.770 -4.641 -3.982 1.00 94.69 98 GLN A CA 1
ATOM 838 C C . GLN A 1 98 ? 0.804 -3.541 -3.513 1.00 94.69 98 GLN A C 1
ATOM 840 O O . GLN A 1 98 ? -0.176 -3.236 -4.195 1.00 94.69 98 GLN A O 1
ATOM 845 N N . HIS A 1 99 ? 1.058 -2.949 -2.345 1.00 95.81 99 HIS A N 1
ATOM 846 C CA . HIS A 1 99 ? 0.288 -1.817 -1.838 1.00 95.81 99 HIS A CA 1
ATOM 847 C C . HIS A 1 99 ? 0.509 -0.566 -2.685 1.00 95.81 99 HIS A C 1
ATOM 849 O O . HIS A 1 99 ? -0.452 0.114 -3.024 1.00 95.81 99 HIS A O 1
ATOM 855 N N . ARG A 1 100 ? 1.742 -0.326 -3.136 1.00 96.88 100 ARG A N 1
ATOM 856 C CA . ARG A 1 100 ? 2.065 0.757 -4.069 1.00 96.88 100 ARG A CA 1
ATOM 857 C C . ARG A 1 100 ? 1.303 0.639 -5.394 1.00 96.88 100 ARG A C 1
ATOM 859 O O . ARG A 1 100 ? 0.742 1.627 -5.853 1.00 96.88 100 ARG A O 1
ATOM 866 N N . VAL A 1 101 ? 1.185 -0.573 -5.958 1.00 96.19 101 VAL A N 1
ATOM 867 C CA . VAL A 1 101 ? 0.331 -0.836 -7.142 1.00 96.19 101 VAL A CA 1
ATOM 868 C C . VAL A 1 101 ? -1.125 -0.464 -6.871 1.00 96.19 101 VAL A C 1
ATOM 870 O O . VAL A 1 101 ? -1.771 0.145 -7.720 1.00 96.19 101 VAL A O 1
ATOM 873 N N . PHE A 1 102 ? -1.652 -0.825 -5.698 1.00 96.81 102 PHE A N 1
ATOM 874 C CA . PHE A 1 102 ? -3.003 -0.424 -5.307 1.00 96.81 102 PHE A CA 1
ATOM 875 C C . PHE A 1 102 ? -3.143 1.103 -5.274 1.00 96.81 102 PHE A C 1
ATOM 877 O O . PHE A 1 102 ? -4.096 1.615 -5.855 1.00 96.81 102 PHE A O 1
ATOM 884 N N . LEU A 1 103 ? -2.190 1.822 -4.671 1.00 97.19 103 LEU A N 1
ATOM 885 C CA . LEU A 1 103 ? -2.246 3.283 -4.585 1.00 97.19 103 LEU A CA 1
ATOM 886 C C . LEU A 1 103 ? -2.275 3.935 -5.969 1.00 97.19 103 LEU A C 1
ATOM 888 O O . LEU A 1 103 ? -3.084 4.826 -6.199 1.00 97.19 103 LEU A O 1
ATOM 892 N N . VAL A 1 104 ? -1.443 3.459 -6.898 1.00 95.75 104 VAL A N 1
ATOM 893 C CA . VAL A 1 104 ? -1.404 3.975 -8.274 1.00 95.75 104 VAL A CA 1
ATOM 894 C C . VAL A 1 104 ? -2.700 3.730 -9.038 1.00 95.75 104 VAL A C 1
ATOM 896 O O . VAL A 1 104 ? -3.116 4.573 -9.821 1.00 95.75 104 VAL A O 1
ATOM 899 N N . ARG A 1 105 ? -3.346 2.582 -8.824 1.00 94.31 105 ARG A N 1
ATOM 900 C CA . ARG A 1 105 ? -4.596 2.238 -9.519 1.00 94.31 105 ARG A CA 1
ATOM 901 C C . ARG A 1 105 ? -5.824 2.899 -8.915 1.00 94.31 105 ARG A C 1
ATOM 903 O O . ARG A 1 105 ? -6.802 3.134 -9.616 1.00 94.31 105 ARG A O 1
ATOM 910 N N . HIS A 1 106 ? -5.815 3.106 -7.603 1.00 96.06 106 HIS A N 1
ATOM 911 C CA . HIS A 1 106 ? -6.975 3.596 -6.868 1.00 96.06 106 HIS A CA 1
ATOM 912 C C . HIS A 1 106 ? -6.983 5.120 -6.732 1.00 96.06 106 HIS A C 1
ATOM 914 O O . HIS A 1 106 ? -8.047 5.724 -6.622 1.00 96.06 106 HIS A O 1
ATOM 920 N N . PHE A 1 107 ? -5.807 5.745 -6.753 1.00 95.44 107 PHE A N 1
ATOM 921 C CA . PHE A 1 107 ? -5.646 7.188 -6.659 1.00 95.44 107 PHE A CA 1
ATOM 922 C C . PHE A 1 107 ?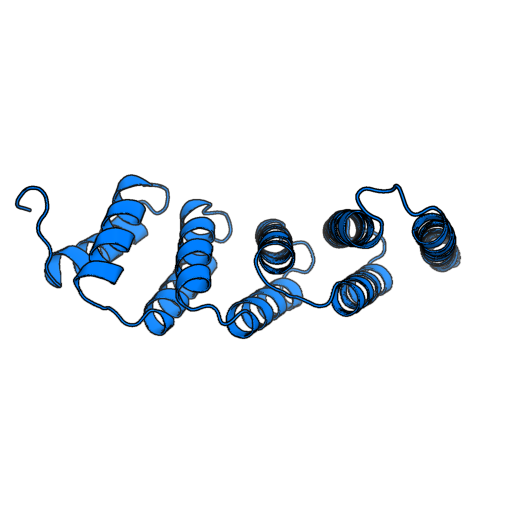 -4.934 7.732 -7.896 1.00 95.44 107 PHE A C 1
ATOM 924 O O . PHE A 1 107 ? -4.162 7.036 -8.539 1.00 95.44 107 PHE A O 1
ATOM 931 N N . ASP A 1 108 ? -5.139 9.016 -8.187 1.00 91.81 108 ASP A N 1
ATOM 932 C CA . ASP A 1 108 ? -4.501 9.720 -9.307 1.00 91.81 108 ASP A CA 1
ATOM 933 C C . ASP A 1 108 ? -3.000 9.986 -9.044 1.00 91.81 108 ASP A C 1
ATOM 935 O O . ASP A 1 108 ? -2.575 11.113 -8.775 1.00 91.81 108 ASP A O 1
ATOM 939 N N . VAL A 1 109 ? -2.187 8.933 -8.957 1.00 95.31 109 VAL A N 1
ATOM 940 C CA . VAL A 1 109 ? -0.731 9.023 -8.772 1.00 95.31 109 VAL A CA 1
ATOM 941 C C . VAL A 1 109 ? -0.062 9.163 -10.140 1.00 95.31 109 VAL A C 1
ATOM 943 O O . VAL A 1 109 ? -0.389 8.453 -11.085 1.00 95.31 109 VAL A O 1
ATOM 946 N N . SER A 1 110 ? 0.917 10.063 -10.248 1.00 96.00 110 SER A N 1
ATOM 947 C CA . SER A 1 110 ? 1.651 10.278 -11.499 1.00 96.00 110 SER A CA 1
ATOM 948 C C . SER A 1 110 ? 2.445 9.032 -11.903 1.00 96.00 110 SER A C 1
ATOM 950 O O . SER A 1 110 ? 3.469 8.716 -11.292 1.00 96.00 110 SER A O 1
ATOM 952 N N . LEU A 1 111 ? 2.020 8.375 -12.984 1.00 96.12 111 LEU A N 1
ATOM 953 C CA . LEU A 1 111 ? 2.722 7.219 -13.550 1.00 96.12 111 LEU A CA 1
ATOM 954 C C . LEU A 1 111 ? 4.162 7.557 -13.961 1.00 96.12 111 LEU A C 1
ATOM 956 O O . LEU A 1 111 ? 5.062 6.747 -13.772 1.00 96.12 111 LEU A O 1
ATOM 960 N N . GLU A 1 112 ? 4.417 8.776 -14.442 1.00 95.81 112 GLU A N 1
ATOM 961 C CA . GLU A 1 112 ? 5.776 9.228 -14.762 1.00 95.81 112 GLU A CA 1
ATOM 962 C C . GLU A 1 112 ? 6.680 9.304 -13.524 1.00 95.81 112 GLU A C 1
ATOM 964 O O . GLU A 1 112 ? 7.863 8.963 -13.592 1.00 95.81 112 GLU A O 1
ATOM 969 N N . ALA A 1 113 ? 6.147 9.769 -12.388 1.00 95.88 113 ALA A N 1
ATOM 970 C CA . ALA A 1 113 ? 6.896 9.806 -11.134 1.00 95.88 113 ALA A CA 1
ATOM 971 C C . ALA A 1 113 ? 7.215 8.391 -10.638 1.00 95.88 113 ALA A C 1
ATOM 973 O O . ALA A 1 113 ? 8.335 8.126 -10.203 1.00 95.88 113 ALA A O 1
ATOM 974 N N . GLU A 1 114 ? 6.266 7.471 -10.778 1.00 97.06 114 GLU A N 1
ATOM 975 C CA . GLU A 1 114 ? 6.441 6.072 -10.397 1.00 97.06 114 GLU A CA 1
ATOM 976 C C . GLU A 1 114 ? 7.405 5.328 -11.328 1.00 97.06 114 GLU A C 1
ATOM 978 O O . GLU A 1 114 ? 8.241 4.552 -10.861 1.00 97.06 114 GLU A O 1
ATOM 983 N N . LEU A 1 115 ? 7.398 5.641 -12.627 1.00 96.31 115 LEU A N 1
ATOM 984 C CA . LEU A 1 115 ? 8.393 5.141 -13.571 1.00 96.31 115 LEU A CA 1
ATOM 985 C C . LEU A 1 115 ? 9.805 5.598 -13.172 1.00 96.31 115 LEU A C 1
ATOM 987 O O . LEU A 1 115 ? 10.719 4.772 -13.129 1.00 96.31 115 LEU A O 1
ATOM 991 N N . ARG A 1 116 ? 9.987 6.874 -12.797 1.00 95.50 116 ARG A N 1
ATOM 992 C CA . ARG A 1 116 ? 11.269 7.378 -12.263 1.00 95.50 116 ARG A CA 1
ATOM 993 C C . ARG A 1 116 ? 11.672 6.671 -10.970 1.00 95.50 116 ARG A C 1
ATOM 995 O O . ARG A 1 116 ? 12.826 6.271 -10.843 1.00 95.50 116 ARG A O 1
ATOM 1002 N N . CYS A 1 117 ? 10.729 6.450 -10.056 1.00 95.44 117 CYS A N 1
ATOM 1003 C CA . CYS A 1 117 ? 10.978 5.699 -8.827 1.00 95.44 117 CYS A CA 1
ATOM 1004 C C . CYS A 1 117 ? 11.522 4.292 -9.136 1.00 95.44 117 CYS A C 1
ATOM 1006 O O . CYS A 1 117 ? 12.541 3.889 -8.577 1.00 95.44 117 CYS A O 1
ATOM 1008 N N . THR A 1 118 ? 10.924 3.568 -10.091 1.00 96.25 118 THR A N 1
ATOM 1009 C CA . THR A 1 118 ? 11.432 2.240 -10.487 1.00 96.25 118 THR A CA 1
ATOM 1010 C C . THR A 1 118 ? 12.866 2.307 -11.020 1.00 96.25 118 THR A C 1
ATOM 1012 O O . THR A 1 118 ? 13.688 1.466 -10.661 1.00 96.25 118 THR A O 1
ATOM 1015 N N . THR A 1 119 ? 13.198 3.335 -11.810 1.00 94.75 119 THR A N 1
ATOM 1016 C CA . THR A 1 119 ? 14.559 3.567 -12.311 1.00 94.75 119 THR A CA 1
ATOM 1017 C C . THR A 1 119 ? 15.552 3.781 -11.164 1.00 94.75 119 THR A C 1
ATOM 1019 O O . THR A 1 119 ? 16.656 3.236 -11.202 1.00 94.75 119 THR A O 1
ATOM 1022 N N . GLU A 1 120 ? 15.181 4.516 -10.113 1.00 94.31 120 GLU A N 1
ATOM 1023 C CA . GLU A 1 120 ? 16.040 4.698 -8.936 1.00 94.31 120 GLU A CA 1
ATOM 1024 C C . GLU A 1 120 ? 16.324 3.375 -8.212 1.00 94.31 120 GLU A C 1
ATOM 1026 O O . GLU A 1 120 ? 17.476 3.097 -7.881 1.00 94.31 120 GLU A O 1
ATOM 1031 N N . PHE A 1 121 ? 15.315 2.523 -8.008 1.00 95.44 121 PHE A N 1
ATOM 1032 C CA . PHE A 1 121 ? 15.519 1.216 -7.374 1.00 95.44 121 PHE A CA 1
ATOM 1033 C C . PHE A 1 121 ? 16.346 0.260 -8.247 1.00 95.44 121 PHE A C 1
ATOM 1035 O O . PHE A 1 121 ? 17.266 -0.380 -7.736 1.00 95.44 121 PHE A O 1
ATOM 1042 N N . ILE A 1 122 ? 16.071 0.199 -9.553 1.00 94.81 122 ILE A N 1
ATOM 1043 C CA . ILE A 1 122 ? 16.783 -0.671 -10.508 1.00 94.81 122 ILE A CA 1
ATOM 1044 C C . ILE A 1 122 ? 18.241 -0.230 -10.686 1.00 94.81 122 ILE A C 1
ATOM 1046 O O . ILE A 1 122 ? 19.134 -1.068 -10.770 1.00 94.81 122 ILE A O 1
ATOM 1050 N N . SER A 1 123 ? 18.518 1.077 -10.711 1.00 92.56 123 SER A N 1
ATOM 1051 C CA . SER A 1 123 ? 19.896 1.582 -10.831 1.00 92.56 123 SER A CA 1
ATOM 1052 C C . SER A 1 123 ? 20.762 1.268 -9.606 1.00 92.56 123 SER A C 1
ATOM 1054 O O . SER A 1 123 ? 21.977 1.117 -9.737 1.00 92.56 123 SER A O 1
ATOM 1056 N N . ARG A 1 124 ? 20.150 1.141 -8.420 1.00 92.56 124 ARG A N 1
ATOM 1057 C CA . ARG A 1 124 ? 20.829 0.715 -7.185 1.00 92.56 124 ARG A CA 1
ATOM 1058 C C . ARG A 1 124 ? 21.027 -0.798 -7.130 1.00 92.56 124 ARG A C 1
ATOM 1060 O O . ARG A 1 124 ? 22.081 -1.249 -6.693 1.00 92.56 124 ARG A O 1
ATOM 1067 N N . ASP A 1 125 ? 20.026 -1.562 -7.560 1.00 93.06 125 ASP A N 1
ATOM 1068 C CA . ASP A 1 125 ? 20.071 -3.022 -7.641 1.00 93.06 125 ASP A CA 1
ATOM 1069 C C . ASP A 1 125 ? 19.302 -3.511 -8.874 1.00 93.06 125 ASP A C 1
ATOM 1071 O O . ASP A 1 125 ? 18.075 -3.649 -8.859 1.00 93.06 125 ASP A O 1
ATOM 1075 N N . VAL A 1 126 ? 20.044 -3.831 -9.937 1.00 92.69 126 VAL A N 1
ATOM 1076 C CA . VAL A 1 126 ? 19.473 -4.331 -11.197 1.00 92.69 126 VAL A CA 1
ATOM 1077 C C . VAL A 1 126 ? 18.777 -5.685 -11.020 1.00 92.69 126 VAL A C 1
ATOM 1079 O O . VAL A 1 126 ? 17.919 -6.042 -11.823 1.00 92.69 126 VAL A O 1
ATOM 1082 N N . PHE A 1 127 ? 19.089 -6.428 -9.953 1.00 92.44 127 PHE A N 1
ATOM 1083 C CA . PHE A 1 127 ? 18.466 -7.709 -9.621 1.00 92.44 127 PHE A CA 1
ATOM 1084 C C . PHE A 1 127 ? 17.262 -7.559 -8.677 1.00 92.44 127 PHE A C 1
ATOM 1086 O O . PHE A 1 127 ? 16.729 -8.558 -8.177 1.00 92.44 127 PHE A O 1
ATOM 1093 N N . ASN A 1 128 ? 16.795 -6.334 -8.407 1.00 94.81 128 ASN A N 1
ATOM 1094 C CA . ASN A 1 128 ? 15.564 -6.106 -7.657 1.00 94.81 128 ASN A CA 1
ATOM 1095 C C . ASN A 1 128 ? 14.331 -6.446 -8.512 1.00 94.81 128 ASN A C 1
ATOM 1097 O O . ASN A 1 128 ? 13.727 -5.589 -9.158 1.00 94.81 128 ASN A O 1
ATOM 1101 N N . ASN A 1 129 ? 13.933 -7.720 -8.486 1.00 94.81 129 ASN A N 1
ATOM 1102 C CA . ASN A 1 129 ? 12.770 -8.207 -9.228 1.00 94.81 129 ASN A CA 1
ATOM 1103 C C . ASN A 1 129 ? 11.457 -7.509 -8.828 1.00 94.81 129 ASN A C 1
ATOM 1105 O O . ASN A 1 129 ? 10.566 -7.366 -9.664 1.00 94.81 129 ASN A O 1
ATOM 1109 N N . SER A 1 130 ? 11.322 -7.055 -7.579 1.00 96.62 130 SER A N 1
ATOM 1110 C CA . SER A 1 130 ? 10.121 -6.346 -7.128 1.00 96.62 130 SER A CA 1
ATOM 1111 C C . SER A 1 130 ? 9.986 -4.985 -7.821 1.00 96.62 130 SER A C 1
ATOM 1113 O O . SER A 1 130 ? 8.900 -4.647 -8.289 1.00 96.62 130 SER A O 1
ATOM 1115 N N . ALA A 1 131 ? 11.096 -4.258 -7.993 1.00 96.50 131 ALA A N 1
ATOM 1116 C CA . ALA A 1 131 ? 11.123 -3.003 -8.745 1.00 96.50 131 ALA A CA 1
ATOM 1117 C C . ALA A 1 131 ? 10.834 -3.215 -10.242 1.00 96.50 131 ALA A C 1
ATOM 1119 O O . ALA A 1 131 ? 10.071 -2.450 -10.829 1.00 96.50 131 ALA A O 1
ATOM 1120 N N . TRP A 1 132 ? 11.371 -4.280 -10.848 1.00 96.38 132 TRP A N 1
ATOM 1121 C CA . TRP A 1 132 ? 11.052 -4.655 -12.233 1.00 96.38 132 TRP A CA 1
ATOM 1122 C C . TRP A 1 132 ? 9.585 -5.043 -12.424 1.00 96.38 132 TRP A C 1
ATOM 1124 O O . TRP A 1 132 ? 8.945 -4.599 -13.374 1.00 96.38 132 TRP A O 1
ATOM 1134 N N . THR A 1 133 ? 9.032 -5.827 -11.499 1.00 96.81 133 THR A N 1
ATOM 1135 C CA . THR A 1 133 ? 7.614 -6.215 -11.520 1.00 96.81 133 THR A CA 1
ATOM 1136 C C . THR A 1 133 ? 6.721 -4.984 -11.390 1.00 96.81 133 THR A C 1
ATOM 1138 O O . THR A 1 133 ? 5.735 -4.846 -12.110 1.00 96.81 133 THR A O 1
ATOM 1141 N N . TYR A 1 134 ? 7.083 -4.050 -10.509 1.00 97.50 134 TYR A N 1
ATOM 1142 C CA . TYR A 1 134 ? 6.364 -2.791 -10.378 1.00 97.50 134 TYR A CA 1
ATOM 1143 C C . TYR A 1 134 ? 6.475 -1.929 -11.641 1.00 97.50 134 TYR A C 1
ATOM 1145 O O . TYR A 1 134 ? 5.465 -1.420 -12.119 1.00 97.50 134 TYR A O 1
ATOM 1153 N N . ARG A 1 135 ? 7.669 -1.835 -12.242 1.00 96.94 135 ARG A N 1
ATOM 1154 C CA . ARG A 1 135 ? 7.887 -1.136 -13.515 1.00 96.94 135 ARG A CA 1
ATOM 1155 C C . ARG A 1 135 ? 7.012 -1.698 -14.630 1.00 96.94 135 ARG A C 1
ATOM 1157 O O . ARG A 1 135 ? 6.394 -0.919 -15.345 1.00 96.94 135 ARG A O 1
ATOM 1164 N N . TYR A 1 136 ? 6.907 -3.024 -14.733 1.00 96.19 136 TYR A N 1
ATOM 1165 C CA . TYR A 1 136 ? 6.003 -3.685 -15.675 1.00 96.19 136 TYR A CA 1
ATOM 1166 C C . TYR A 1 136 ? 4.553 -3.224 -15.486 1.00 96.19 136 TYR A C 1
ATOM 1168 O O . TYR A 1 136 ? 3.908 -2.857 -16.465 1.00 96.19 136 TYR A O 1
ATOM 1176 N N . CYS A 1 137 ? 4.058 -3.172 -14.242 1.00 96.19 137 CYS A N 1
ATOM 1177 C CA . CYS A 1 137 ? 2.724 -2.642 -13.954 1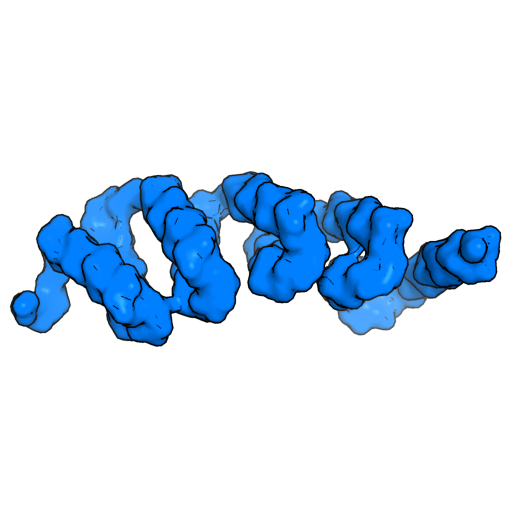.00 96.19 137 CYS A CA 1
ATOM 1178 C C . CYS A 1 137 ? 2.587 -1.185 -14.414 1.00 96.19 137 CYS A C 1
ATOM 1180 O O . CYS A 1 137 ? 1.636 -0.873 -15.115 1.00 96.19 137 CYS A O 1
ATOM 1182 N N . ILE A 1 138 ? 3.537 -0.306 -14.077 1.00 97.06 138 ILE A N 1
ATOM 1183 C CA . ILE A 1 138 ? 3.482 1.110 -14.479 1.00 97.06 138 ILE A CA 1
ATOM 1184 C C . ILE A 1 138 ? 3.480 1.264 -16.002 1.00 97.06 138 ILE A C 1
ATOM 1186 O O . ILE A 1 138 ? 2.672 2.019 -16.535 1.00 97.06 138 ILE A O 1
ATOM 1190 N N . VAL A 1 139 ? 4.336 0.529 -16.714 1.00 96.56 139 VAL A N 1
ATOM 1191 C CA . VAL A 1 139 ? 4.379 0.558 -18.182 1.00 96.56 139 VAL A CA 1
ATOM 1192 C C . VAL A 1 139 ? 3.070 0.039 -18.774 1.00 96.56 139 VAL A C 1
ATOM 1194 O O . VAL A 1 139 ? 2.583 0.637 -19.729 1.00 96.56 139 VAL A O 1
ATOM 1197 N N . ALA A 1 140 ? 2.468 -1.011 -18.206 1.00 95.44 140 ALA A N 1
ATOM 1198 C CA . ALA A 1 140 ? 1.159 -1.503 -18.634 1.00 95.44 140 ALA A CA 1
ATOM 1199 C C . ALA A 1 140 ? 0.089 -0.405 -18.531 1.00 95.44 140 ALA A C 1
ATOM 1201 O O . ALA A 1 140 ? -0.609 -0.148 -19.507 1.00 95.44 140 ALA A O 1
ATOM 1202 N N . GLU A 1 141 ? 0.013 0.294 -17.393 1.00 94.12 141 GLU A N 1
ATOM 1203 C CA . GLU A 1 141 ? -0.944 1.393 -17.197 1.00 94.12 141 GLU A CA 1
ATOM 1204 C C . GLU A 1 141 ? -0.656 2.575 -18.149 1.00 94.12 141 GLU A C 1
ATOM 1206 O O . GLU A 1 141 ? -1.570 3.134 -18.746 1.00 94.12 141 GLU A O 1
ATOM 1211 N N . MET A 1 142 ? 0.617 2.944 -18.350 1.00 94.62 142 MET A N 1
ATOM 1212 C CA . MET A 1 142 ? 1.001 4.058 -19.234 1.00 94.62 142 MET A CA 1
ATOM 1213 C C . MET A 1 142 ? 0.759 3.773 -20.720 1.00 94.62 142 MET A C 1
ATOM 1215 O O . MET A 1 142 ? 0.538 4.702 -21.496 1.00 94.62 142 MET A O 1
ATOM 1219 N N . SER A 1 143 ? 0.874 2.510 -21.130 1.00 94.69 143 SER A N 1
ATOM 1220 C CA . SER A 1 143 ? 0.810 2.088 -22.533 1.00 94.69 143 SER A CA 1
ATOM 1221 C C . SER A 1 143 ? -0.558 1.576 -22.969 1.00 94.69 143 SER A C 1
ATOM 1223 O O . SER A 1 143 ? -0.650 1.052 -24.077 1.00 94.69 143 SER A O 1
ATOM 1225 N N . ASP A 1 144 ? -1.584 1.730 -22.128 1.00 92.44 144 ASP A N 1
ATOM 1226 C CA . ASP A 1 144 ? -2.911 1.141 -22.332 1.00 92.44 144 ASP A CA 1
ATOM 1227 C C . ASP A 1 144 ? -2.809 -0.374 -22.571 1.00 92.44 144 ASP A C 1
ATOM 1229 O O . ASP A 1 144 ? -3.054 -0.883 -23.658 1.00 92.44 144 ASP A O 1
ATOM 1233 N N . ASN A 1 145 ? -2.309 -1.100 -21.563 1.00 92.69 145 ASN A N 1
ATOM 1234 C CA . ASN A 1 145 ? -2.065 -2.546 -21.622 1.00 92.69 145 ASN A CA 1
ATOM 1235 C C . ASN A 1 145 ? -1.197 -2.992 -22.815 1.00 92.69 145 ASN A C 1
ATOM 1237 O O . ASN A 1 145 ? -1.466 -4.007 -23.457 1.00 92.69 145 ASN A O 1
ATOM 1241 N N . PHE A 1 146 ? -0.086 -2.289 -23.045 1.00 93.00 146 PHE A N 1
ATOM 1242 C CA . PHE A 1 146 ? 0.902 -2.606 -24.083 1.00 93.00 146 PHE A CA 1
ATOM 1243 C C . PHE A 1 146 ? 0.410 -2.387 -25.524 1.00 93.00 146 PHE A C 1
ATOM 1245 O O . PHE A 1 146 ? 0.984 -2.938 -26.462 1.00 93.00 146 PHE A O 1
ATOM 1252 N N . GLU A 1 147 ? -0.602 -1.546 -25.731 1.00 94.38 147 GLU A N 1
ATOM 1253 C CA . GLU A 1 147 ? -1.056 -1.166 -27.074 1.00 94.38 147 GLU A CA 1
ATOM 1254 C C . GLU A 1 147 ? -0.243 0.008 -27.661 1.00 94.38 147 GLU A C 1
ATOM 1256 O O . GLU A 1 147 ? -0.099 0.142 -28.880 1.00 94.38 147 GLU A O 1
ATOM 1261 N N . ASN A 1 148 ? 0.370 0.844 -26.815 1.00 95.31 148 ASN A N 1
ATOM 1262 C CA . ASN A 1 148 ? 1.164 1.994 -27.255 1.00 95.31 148 ASN A CA 1
ATOM 1263 C C . ASN A 1 148 ? 2.614 1.625 -27.626 1.00 95.31 148 ASN A C 1
ATOM 1265 O O . ASN A 1 148 ? 3.523 1.692 -26.795 1.00 95.31 148 ASN A O 1
ATOM 1269 N N . ALA A 1 149 ? 2.849 1.334 -28.909 1.00 94.00 149 ALA A N 1
ATOM 1270 C CA . ALA A 1 149 ? 4.161 0.944 -29.439 1.00 94.00 149 ALA A CA 1
ATOM 1271 C C . ALA A 1 149 ? 5.305 1.921 -29.107 1.00 94.00 149 ALA A C 1
ATOM 1273 O O . ALA A 1 149 ? 6.415 1.484 -28.817 1.00 94.00 149 ALA A O 1
ATOM 1274 N N . LYS A 1 150 ? 5.049 3.237 -29.087 1.00 94.88 150 LYS A N 1
ATOM 1275 C CA . LYS A 1 150 ? 6.091 4.232 -28.783 1.00 94.88 150 LYS A CA 1
ATOM 1276 C C . LYS A 1 150 ? 6.616 4.071 -27.356 1.00 94.88 150 LYS A C 1
ATOM 1278 O O . LYS A 1 150 ? 7.824 4.100 -27.142 1.00 94.88 150 LYS A O 1
A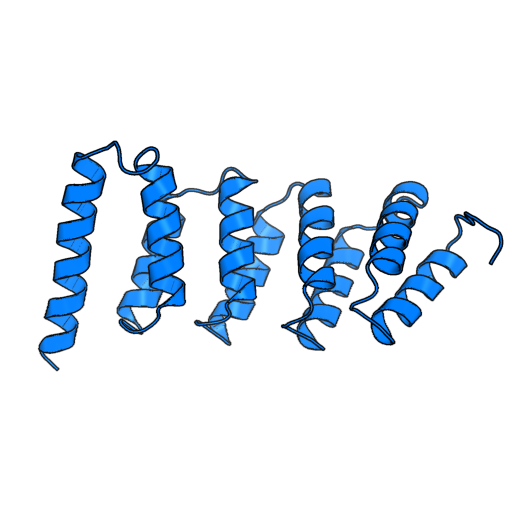TOM 1283 N N . ILE A 1 151 ? 5.712 3.893 -26.392 1.00 93.50 151 ILE A N 1
ATOM 1284 C CA . ILE A 1 151 ? 6.080 3.701 -24.984 1.00 93.50 151 ILE A CA 1
ATOM 1285 C C . ILE A 1 151 ? 6.869 2.399 -24.819 1.00 93.50 151 ILE A C 1
ATOM 1287 O O . ILE A 1 151 ? 7.862 2.378 -24.095 1.00 93.50 151 ILE A O 1
ATOM 1291 N N . LEU A 1 152 ? 6.477 1.338 -25.528 1.00 94.62 152 LEU A N 1
ATOM 1292 C CA . LEU A 1 152 ? 7.193 0.061 -25.491 1.00 94.62 152 LEU A CA 1
ATOM 1293 C C . LEU A 1 152 ? 8.590 0.155 -26.100 1.00 94.62 152 LEU A C 1
ATOM 1295 O O . LEU A 1 152 ? 9.538 -0.360 -25.514 1.00 94.62 152 LEU A O 1
ATOM 1299 N N . ASP A 1 153 ? 8.738 0.833 -27.237 1.00 95.19 153 ASP A N 1
ATOM 1300 C CA . ASP A 1 153 ? 10.040 1.027 -27.877 1.00 95.19 153 ASP A CA 1
ATOM 1301 C C . ASP A 1 153 ? 11.000 1.810 -26.974 1.00 95.19 153 ASP A C 1
ATOM 1303 O O . ASP A 1 153 ? 12.183 1.471 -26.867 1.00 95.19 153 ASP A O 1
ATOM 1307 N N . ASP A 1 154 ? 10.508 2.860 -26.315 1.00 93.94 154 ASP A N 1
ATOM 1308 C CA . ASP A 1 154 ? 11.304 3.658 -25.383 1.00 93.94 154 ASP A CA 1
ATOM 1309 C C . ASP A 1 154 ? 11.644 2.865 -24.106 1.00 93.94 154 ASP A C 1
ATOM 1311 O O . ASP A 1 154 ? 12.776 2.941 -23.609 1.00 93.94 154 ASP A O 1
ATOM 1315 N N . GLU A 1 155 ? 10.721 2.033 -23.617 1.00 94.88 155 GLU A N 1
ATOM 1316 C CA . GLU A 1 155 ? 10.969 1.121 -22.500 1.00 94.88 155 GLU A CA 1
ATOM 1317 C C . GLU A 1 155 ? 12.037 0.079 -22.843 1.00 94.88 155 GLU A C 1
ATOM 1319 O O . GLU A 1 155 ? 13.015 -0.050 -22.111 1.00 94.88 155 GLU A O 1
ATOM 1324 N N . ILE A 1 156 ? 11.924 -0.607 -23.984 1.00 93.12 156 ILE A N 1
ATOM 1325 C CA . ILE A 1 156 ? 12.895 -1.617 -24.427 1.00 93.12 156 ILE A CA 1
ATOM 1326 C C . ILE A 1 156 ? 14.306 -1.017 -24.497 1.00 93.12 156 ILE A C 1
ATOM 1328 O O . ILE A 1 156 ? 15.256 -1.604 -23.972 1.00 93.12 156 ILE A O 1
ATOM 1332 N N . LYS A 1 157 ? 14.457 0.179 -25.088 1.00 93.19 157 LYS A N 1
ATOM 1333 C CA . LYS A 1 157 ? 15.747 0.895 -25.124 1.00 93.19 157 LYS A CA 1
ATOM 1334 C C . LYS A 1 157 ? 16.281 1.174 -23.717 1.00 93.19 157 LYS A C 1
ATOM 1336 O O . LYS A 1 157 ? 17.473 0.980 -23.465 1.00 93.19 157 LYS A O 1
ATOM 1341 N N . SER A 1 158 ? 15.410 1.603 -22.805 1.00 90.19 158 SER A N 1
ATOM 1342 C CA . SER A 1 158 ? 15.766 1.892 -21.412 1.00 90.19 158 SER A CA 1
ATOM 1343 C C . SER A 1 158 ? 16.243 0.631 -20.690 1.00 90.19 158 SER A C 1
ATOM 1345 O O . SER A 1 158 ? 17.322 0.644 -20.096 1.00 90.19 158 SER A O 1
ATOM 1347 N N . VAL A 1 159 ? 15.518 -0.486 -20.820 1.00 89.88 159 VAL A N 1
ATOM 1348 C CA . VAL A 1 159 ? 15.888 -1.782 -20.228 1.00 89.88 159 VAL A CA 1
ATOM 1349 C C . VAL A 1 159 ? 17.255 -2.256 -20.714 1.00 89.88 159 VAL A C 1
ATOM 1351 O O . VAL A 1 159 ? 18.100 -2.617 -19.891 1.00 89.88 159 VAL A O 1
ATOM 1354 N N . TYR A 1 160 ? 17.518 -2.200 -22.024 1.00 88.75 160 TYR A N 1
ATOM 1355 C CA . TYR A 1 160 ? 18.833 -2.555 -22.563 1.00 88.75 160 TYR A CA 1
ATOM 1356 C C . TYR A 1 160 ? 19.951 -1.714 -21.942 1.00 88.75 160 TYR A C 1
ATOM 1358 O O . TYR A 1 160 ? 20.988 -2.257 -21.559 1.00 88.75 160 TYR A O 1
ATOM 1366 N N . SER A 1 161 ? 19.736 -0.405 -21.783 1.00 88.12 161 SER A N 1
ATOM 1367 C CA . SER A 1 161 ? 20.740 0.475 -21.179 1.00 88.12 161 SER A CA 1
ATOM 1368 C C . SER A 1 161 ? 21.108 0.053 -19.751 1.00 88.12 161 SER A C 1
ATOM 1370 O O . SER A 1 161 ? 22.290 0.046 -19.409 1.00 88.12 161 SER A O 1
ATOM 1372 N N . TYR A 1 162 ? 20.134 -0.395 -18.952 1.00 85.50 162 TYR A N 1
ATOM 1373 C CA . TYR A 1 162 ? 20.376 -0.846 -17.582 1.00 85.50 162 TYR A CA 1
ATOM 1374 C C . TYR A 1 162 ? 21.166 -2.164 -17.539 1.00 85.50 162 TYR A C 1
ATOM 1376 O O . TYR A 1 162 ? 22.125 -2.280 -16.776 1.00 85.50 162 TYR A O 1
ATOM 1384 N N . LEU A 1 163 ? 20.826 -3.132 -18.399 1.00 79.88 163 LEU A N 1
ATOM 1385 C CA . LEU A 1 163 ? 21.474 -4.453 -18.430 1.00 79.88 163 LEU A CA 1
ATOM 1386 C C . LEU A 1 163 ? 22.928 -4.407 -18.935 1.00 79.88 163 LEU A C 1
ATOM 1388 O O . LEU A 1 163 ? 23.800 -5.135 -18.444 1.00 79.88 163 LEU A O 1
ATOM 1392 N N . TYR A 1 164 ? 23.221 -3.546 -19.911 1.00 80.62 164 TYR A N 1
ATOM 1393 C CA . TYR A 1 164 ? 24.581 -3.418 -20.446 1.00 80.62 164 TYR A CA 1
ATOM 1394 C C . TYR A 1 164 ? 25.508 -2.613 -19.526 1.00 80.62 164 TYR A C 1
ATOM 1396 O O . TYR A 1 164 ? 26.704 -2.904 -19.456 1.00 80.62 164 TYR A O 1
ATOM 1404 N N . GLN A 1 165 ? 24.969 -1.665 -18.754 1.00 70.56 165 GLN A N 1
ATOM 1405 C CA . GLN A 1 165 ? 25.735 -0.960 -17.724 1.00 70.56 165 GLN A CA 1
ATOM 1406 C C . GLN A 1 165 ? 26.126 -1.875 -16.552 1.00 70.56 165 GLN A C 1
ATOM 1408 O O . GLN A 1 165 ? 27.218 -1.719 -16.006 1.00 70.56 165 GLN A O 1
ATOM 1413 N N . SER A 1 166 ? 25.297 -2.864 -16.192 1.00 59.22 166 SER A N 1
ATOM 1414 C CA . SER A 1 166 ? 25.630 -3.839 -15.139 1.00 59.22 166 SER A CA 1
ATOM 1415 C C . SER A 1 166 ? 26.622 -4.921 -15.574 1.00 59.22 166 SER A C 1
ATOM 1417 O O . SER A 1 166 ? 27.281 -5.501 -14.722 1.00 59.22 166 SER A O 1
ATOM 1419 N N . SER A 1 167 ? 26.750 -5.181 -16.880 1.00 57.97 167 SER A N 1
ATOM 1420 C CA . SER A 1 167 ? 27.646 -6.215 -17.435 1.00 57.97 167 SER A CA 1
ATOM 1421 C C . SER A 1 167 ? 29.098 -5.745 -17.626 1.00 57.97 167 SER A C 1
ATOM 1423 O O . SER A 1 167 ? 29.948 -6.526 -18.041 1.00 57.97 167 SER A O 1
ATOM 1425 N N . SER A 1 168 ? 29.376 -4.461 -17.369 1.00 53.19 168 SER A N 1
ATOM 1426 C CA . SER A 1 168 ? 30.698 -3.831 -17.540 1.00 53.19 168 SER A CA 1
ATOM 1427 C C . SER A 1 168 ? 31.458 -3.631 -16.215 1.00 53.19 168 SER A C 1
ATOM 1429 O O . SER A 1 168 ? 32.453 -2.906 -16.185 1.00 53.19 168 SER A O 1
ATOM 1431 N N . LYS A 1 169 ? 30.977 -4.231 -15.119 1.00 45.69 169 LYS A N 1
ATOM 1432 C CA . LYS A 1 169 ? 31.633 -4.293 -13.804 1.00 45.69 169 LYS A CA 1
ATOM 1433 C C . LYS A 1 169 ? 31.962 -5.740 -13.470 1.00 45.69 169 LYS A C 1
ATOM 1435 O O . LYS A 1 169 ? 33.021 -5.943 -12.842 1.00 45.69 169 LYS A O 1
#